Protein AF-A0A960YPZ8-F1 (afdb_monomer_lite)

Foldseek 3Di:
DVLVVVLQVLLVVQLVVQLVVLVVQDPLVVLAGPDNQCVSLLVLQPPQSVVDNPPDSNVSSVCSNPVVSNVRSVVSSVVVVVVVVVVD

pLDDT: mean 91.02, std 8.63, range [49.75, 98.12]

Structure (mmCIF, N/CA/C/O backbone):
data_AF-A0A960YPZ8-F1
#
_entry.id   AF-A0A960YPZ8-F1
#
loop_
_atom_site.group_PDB
_atom_site.id
_atom_site.type_symbol
_atom_site.label_atom_id
_atom_site.label_alt_id
_atom_site.label_comp_id
_atom_site.label_asym_id
_atom_site.label_entity_id
_atom_site.label_seq_id
_atom_site.pdbx_PDB_ins_code
_atom_site.Cartn_x
_atom_site.Cartn_y
_atom_site.Cartn_z
_atom_site.occupancy
_atom_site.B_iso_or_equiv
_atom_site.auth_seq_id
_atom_site.auth_comp_id
_atom_site.auth_asym_id
_atom_site.auth_atom_id
_atom_site.pdbx_PDB_model_num
ATOM 1 N N . MET A 1 1 ? -9.428 -5.987 28.468 1.00 49.75 1 MET A N 1
ATOM 2 C CA . MET A 1 1 ? -8.855 -6.942 27.485 1.00 49.75 1 MET A CA 1
ATOM 3 C C . MET A 1 1 ? -9.579 -6.962 26.133 1.00 49.75 1 MET A C 1
ATOM 5 O O . MET A 1 1 ? -8.903 -7.183 25.139 1.00 49.75 1 MET A O 1
ATOM 9 N N . ARG A 1 2 ? -10.895 -6.679 26.048 1.00 59.72 2 ARG A N 1
ATOM 10 C CA . ARG A 1 2 ? -11.663 -6.696 24.779 1.00 59.72 2 ARG A CA 1
ATOM 11 C C . ARG A 1 2 ? -11.185 -5.682 23.716 1.00 59.72 2 ARG A C 1
ATOM 13 O O . ARG A 1 2 ? -11.099 -6.041 22.552 1.00 59.72 2 ARG A O 1
ATOM 20 N N . SER A 1 3 ? -10.793 -4.464 24.111 1.00 63.09 3 SER A N 1
ATOM 21 C CA . SER A 1 3 ? -10.334 -3.420 23.170 1.00 63.09 3 SER A CA 1
ATOM 22 C C . SER A 1 3 ? -9.025 -3.773 22.452 1.00 63.09 3 SER A C 1
ATOM 24 O O . SER A 1 3 ? -8.916 -3.597 21.245 1.00 63.09 3 SER A O 1
ATOM 26 N N . ASN A 1 4 ? -8.049 -4.352 23.160 1.00 66.94 4 ASN A N 1
ATOM 27 C CA . ASN A 1 4 ? -6.765 -4.738 22.559 1.00 66.94 4 ASN A CA 1
ATOM 28 C C . ASN A 1 4 ? -6.905 -5.825 21.484 1.00 66.94 4 ASN A C 1
ATOM 30 O O . ASN A 1 4 ? -6.128 -5.835 20.534 1.00 66.94 4 ASN A O 1
ATOM 34 N N . LEU A 1 5 ? -7.881 -6.730 21.611 1.00 75.44 5 LEU A N 1
ATOM 35 C CA . LEU A 1 5 ? -8.158 -7.723 20.571 1.00 75.44 5 LEU A CA 1
ATOM 36 C C . LEU A 1 5 ? -8.773 -7.063 19.327 1.00 75.44 5 LEU A C 1
ATOM 38 O O . LEU A 1 5 ? -8.339 -7.350 18.214 1.00 75.44 5 LEU A O 1
ATOM 42 N N . ASN A 1 6 ? -9.703 -6.121 19.518 1.00 84.50 6 ASN A N 1
ATOM 43 C CA . ASN A 1 6 ? -10.335 -5.379 18.424 1.00 84.50 6 ASN A CA 1
ATOM 44 C C . ASN A 1 6 ? -9.313 -4.588 17.597 1.00 84.50 6 ASN A C 1
ATOM 46 O O . ASN A 1 6 ? -9.370 -4.621 16.372 1.00 84.50 6 ASN A O 1
ATOM 50 N N . TYR A 1 7 ? -8.337 -3.935 18.238 1.00 89.12 7 TYR A N 1
ATOM 51 C CA . TYR A 1 7 ? -7.313 -3.179 17.509 1.00 89.12 7 TYR A CA 1
ATOM 52 C C . TYR A 1 7 ? -6.333 -4.074 16.745 1.00 89.12 7 TYR A C 1
ATOM 54 O O . TYR A 1 7 ? -5.920 -3.715 15.646 1.00 89.12 7 TYR A O 1
ATOM 62 N N . LYS A 1 8 ? -5.984 -5.255 17.275 1.00 92.31 8 LYS A N 1
ATOM 63 C CA . LYS A 1 8 ? -5.162 -6.224 16.529 1.00 92.31 8 LYS A CA 1
ATOM 64 C C . LYS A 1 8 ? -5.879 -6.702 15.270 1.00 92.31 8 LYS A C 1
ATOM 66 O O . LYS A 1 8 ? -5.263 -6.775 14.213 1.00 92.31 8 LYS A O 1
ATOM 71 N N . ILE A 1 9 ? -7.171 -7.008 15.379 1.00 94.00 9 ILE A N 1
ATOM 72 C CA . ILE A 1 9 ? -7.984 -7.410 14.227 1.00 94.00 9 ILE A CA 1
ATOM 73 C C . ILE A 1 9 ? -8.077 -6.256 13.225 1.00 94.00 9 ILE A C 1
ATOM 75 O O . ILE A 1 9 ? -7.832 -6.473 12.045 1.00 94.00 9 ILE A O 1
ATOM 79 N N . ALA A 1 10 ? -8.339 -5.031 13.690 1.00 95.06 10 ALA A N 1
ATOM 80 C CA . ALA A 1 10 ? -8.373 -3.841 12.840 1.00 95.06 10 ALA A CA 1
ATOM 81 C C . ALA A 1 10 ? -7.072 -3.666 12.045 1.00 95.06 10 ALA A C 1
ATOM 83 O O . ALA A 1 10 ? -7.111 -3.503 10.828 1.00 95.06 10 ALA A O 1
ATOM 84 N N . PHE A 1 11 ? -5.918 -3.798 12.710 1.00 97.38 11 PHE A N 1
ATOM 85 C CA . PHE A 1 11 ? -4.620 -3.741 12.043 1.00 97.38 11 PHE A CA 1
ATOM 86 C C . PHE A 1 11 ? -4.522 -4.752 10.900 1.00 97.38 11 PHE A C 1
ATOM 88 O O . PHE A 1 11 ? -4.216 -4.377 9.773 1.00 97.38 11 PHE A O 1
ATOM 95 N N . TRP A 1 12 ? -4.814 -6.026 11.169 1.00 97.00 12 TRP A N 1
ATOM 96 C CA . TRP A 1 12 ? -4.702 -7.074 10.155 1.00 97.00 12 TRP A CA 1
ATOM 97 C C . TRP A 1 12 ? -5.723 -6.932 9.028 1.00 97.00 12 TRP A C 1
ATOM 99 O O . TRP A 1 12 ? -5.406 -7.260 7.888 1.00 97.00 12 TRP A O 1
ATOM 109 N N . VAL A 1 13 ? -6.913 -6.401 9.314 1.00 96.75 13 VAL A N 1
ATOM 110 C CA . VAL A 1 13 ? -7.915 -6.082 8.289 1.00 96.75 13 VAL A CA 1
ATOM 111 C C . VAL A 1 13 ? -7.407 -4.971 7.372 1.00 96.75 13 VAL A C 1
ATOM 113 O O . VAL A 1 13 ? -7.422 -5.146 6.157 1.00 96.75 13 VAL A O 1
ATOM 116 N N . GLY A 1 14 ? -6.909 -3.861 7.927 1.00 97.38 14 GLY A N 1
ATOM 117 C CA . GLY A 1 14 ? -6.328 -2.771 7.136 1.00 97.38 14 GLY A CA 1
ATOM 118 C C . GLY A 1 14 ? -5.119 -3.228 6.320 1.00 97.38 14 GLY A C 1
ATOM 119 O O . GLY A 1 14 ? -5.060 -2.993 5.115 1.00 97.38 14 GLY A O 1
ATOM 120 N N . PHE A 1 15 ? -4.201 -3.952 6.962 1.00 98.12 15 PHE A N 1
ATOM 121 C CA . PHE A 1 15 ? -3.020 -4.526 6.323 1.00 98.12 15 PHE A CA 1
ATOM 122 C C . PHE A 1 15 ? -3.403 -5.450 5.162 1.00 98.12 15 PHE A C 1
ATOM 124 O O . PHE A 1 15 ? -2.924 -5.277 4.045 1.00 98.12 15 PHE A O 1
ATOM 131 N N . GLY A 1 16 ? -4.294 -6.415 5.405 1.00 97.62 16 GLY A N 1
ATOM 132 C CA . GLY A 1 16 ? -4.721 -7.382 4.398 1.00 97.62 16 GLY A CA 1
ATOM 133 C C . GLY A 1 16 ? -5.454 -6.727 3.231 1.00 97.62 16 GLY A C 1
ATOM 134 O O . GLY A 1 16 ? -5.186 -7.059 2.078 1.00 97.62 16 GLY A O 1
ATOM 135 N N . LEU A 1 17 ? -6.325 -5.753 3.511 1.00 97.69 17 LEU A N 1
ATOM 136 C CA . LEU A 1 17 ? -7.019 -4.990 2.474 1.00 97.69 17 LEU A CA 1
ATOM 137 C C . LEU A 1 17 ? -6.024 -4.274 1.556 1.00 97.69 17 LEU A C 1
ATOM 139 O O . LEU A 1 17 ? -6.179 -4.304 0.335 1.00 97.69 17 LEU A O 1
ATOM 143 N N . HIS A 1 18 ? -4.976 -3.685 2.133 1.00 98.00 18 HIS A N 1
ATOM 144 C CA . HIS A 1 18 ? -3.945 -3.023 1.352 1.00 98.00 18 HIS A CA 1
ATOM 145 C C . HIS A 1 18 ? -3.093 -4.007 0.544 1.00 98.00 18 HIS A C 1
ATOM 147 O O . HIS A 1 18 ? -2.856 -3.781 -0.637 1.00 98.00 18 HIS A O 1
ATOM 153 N N . VAL A 1 19 ? -2.704 -5.149 1.115 1.00 97.19 19 VAL A N 1
ATOM 154 C CA . VAL A 1 19 ? -2.000 -6.212 0.372 1.00 97.19 19 VAL A CA 1
ATOM 155 C C . VAL A 1 19 ? -2.799 -6.649 -0.859 1.00 97.19 19 VAL A C 1
ATOM 157 O O . VAL A 1 19 ? -2.238 -6.769 -1.949 1.00 97.19 19 VAL A O 1
ATOM 160 N N . VAL A 1 20 ? -4.115 -6.841 -0.716 1.00 97.00 20 VAL A N 1
ATOM 161 C CA . VAL A 1 20 ? -5.005 -7.170 -1.841 1.00 97.00 20 VAL A CA 1
ATOM 162 C C . VAL A 1 20 ? -5.064 -6.021 -2.850 1.00 97.00 20 VAL A C 1
ATOM 164 O O . VAL A 1 20 ? -4.999 -6.257 -4.058 1.00 97.00 20 VAL A O 1
ATOM 167 N N . PHE A 1 21 ? -5.136 -4.773 -2.388 1.00 95.94 21 PHE A N 1
ATOM 168 C CA . PHE A 1 21 ? -5.067 -3.603 -3.261 1.00 95.94 21 PHE A CA 1
ATOM 169 C C . PHE A 1 21 ? -3.777 -3.592 -4.094 1.00 95.94 21 PHE A C 1
ATOM 171 O O . PHE A 1 21 ? -3.847 -3.487 -5.318 1.00 95.94 21 PHE A O 1
ATOM 178 N N . VAL A 1 22 ? -2.612 -3.778 -3.471 1.00 95.31 22 VAL A N 1
ATOM 179 C CA . VAL A 1 22 ? -1.329 -3.790 -4.184 1.00 95.31 22 VAL A CA 1
ATOM 180 C C . VAL A 1 22 ? -1.278 -4.948 -5.179 1.00 95.31 22 VAL A C 1
ATOM 182 O O . VAL A 1 22 ? -0.899 -4.752 -6.331 1.00 95.31 22 VAL A O 1
ATOM 185 N N . TYR A 1 23 ? -1.731 -6.135 -4.772 1.00 94.31 23 TYR A N 1
ATOM 186 C CA . TYR A 1 23 ? -1.791 -7.310 -5.639 1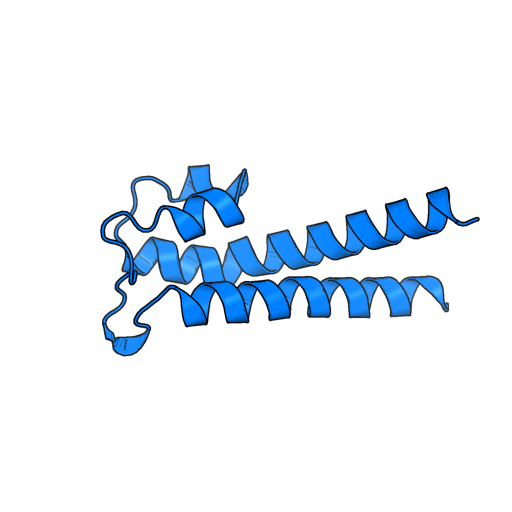.00 94.31 23 TYR A CA 1
ATOM 187 C C . TYR A 1 23 ? -2.668 -7.085 -6.879 1.00 94.31 23 TYR A C 1
ATOM 189 O O . TYR A 1 23 ? -2.269 -7.406 -7.992 1.00 94.31 23 TYR A O 1
ATOM 197 N N . THR A 1 24 ? -3.847 -6.483 -6.713 1.00 94.44 24 THR A N 1
ATOM 198 C CA . THR A 1 24 ? -4.782 -6.223 -7.824 1.00 94.44 24 THR A CA 1
ATOM 199 C C . THR A 1 24 ? -4.347 -5.088 -8.750 1.00 94.44 24 THR A C 1
ATOM 201 O O . THR A 1 24 ? -4.914 -4.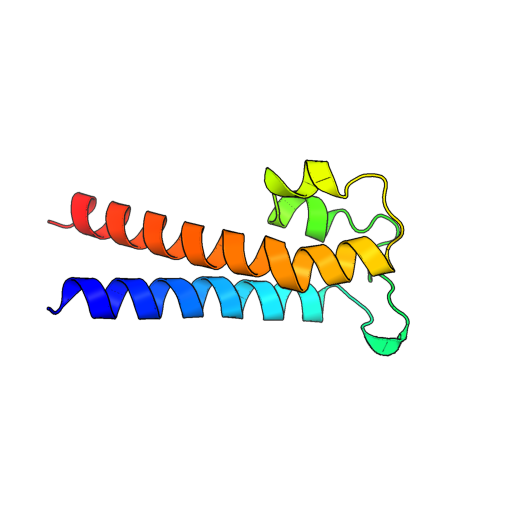935 -9.831 1.00 94.44 24 THR A O 1
ATOM 204 N N . ARG A 1 25 ? -3.359 -4.279 -8.350 1.00 94.38 25 ARG A N 1
ATOM 205 C CA . ARG A 1 25 ? -2.850 -3.130 -9.117 1.00 94.38 25 ARG A CA 1
ATOM 206 C C . ARG A 1 25 ? -1.461 -3.350 -9.715 1.00 94.38 25 ARG A C 1
ATOM 208 O O . ARG A 1 25 ? -1.002 -2.495 -10.476 1.00 94.38 25 ARG A O 1
ATOM 215 N N . SER A 1 26 ? -0.862 -4.516 -9.479 1.00 93.88 26 SER A N 1
ATOM 216 C CA . SER A 1 26 ? 0.501 -4.838 -9.898 1.00 93.88 26 SER A CA 1
ATOM 217 C C . SER A 1 26 ? 0.607 -6.204 -10.566 1.00 93.88 26 SER A C 1
ATOM 219 O O . SER A 1 26 ? 0.011 -7.190 -10.143 1.00 93.88 26 SER A O 1
ATOM 221 N N . ARG A 1 27 ? 1.451 -6.290 -11.591 1.00 92.88 27 ARG A N 1
ATOM 222 C CA . ARG A 1 27 ? 1.924 -7.542 -12.178 1.00 92.88 27 ARG A CA 1
ATOM 223 C C . ARG A 1 27 ? 3.134 -8.023 -11.383 1.00 92.88 27 ARG A C 1
ATOM 225 O O . ARG A 1 27 ? 4.272 -7.692 -11.693 1.00 92.88 27 ARG A O 1
ATOM 232 N N . ILE A 1 28 ? 2.881 -8.809 -10.340 1.00 87.44 28 ILE A N 1
ATOM 233 C CA . ILE A 1 28 ? 3.901 -9.216 -9.354 1.00 87.44 28 ILE A CA 1
ATOM 234 C C . ILE A 1 28 ? 5.095 -9.946 -9.981 1.00 87.44 28 ILE A C 1
ATOM 236 O O . ILE A 1 28 ? 6.228 -9.731 -9.567 1.00 87.44 28 ILE A O 1
ATOM 240 N N . LEU A 1 29 ? 4.855 -10.776 -11.000 1.00 88.75 29 LEU A N 1
ATOM 241 C CA . LEU A 1 29 ? 5.919 -11.541 -11.657 1.00 88.75 29 LEU A CA 1
ATOM 242 C C . LEU A 1 29 ? 6.835 -10.669 -12.527 1.00 88.75 29 LEU A C 1
ATOM 244 O O . LEU A 1 29 ? 8.021 -10.967 -12.621 1.00 88.75 29 LEU A O 1
ATOM 248 N N . SER A 1 30 ? 6.306 -9.605 -13.145 1.00 91.00 30 SER A N 1
ATOM 249 C CA . SER A 1 30 ? 7.106 -8.663 -13.942 1.00 91.00 30 SER A CA 1
ATOM 250 C C . SER A 1 30 ? 7.578 -7.444 -13.147 1.00 91.00 30 SER A C 1
ATOM 252 O O . SER A 1 30 ? 8.351 -6.652 -13.670 1.00 91.00 30 SER A O 1
ATOM 254 N N . MET A 1 31 ? 7.162 -7.304 -11.880 1.00 91.81 31 MET A N 1
ATOM 255 C CA . MET A 1 31 ? 7.446 -6.137 -11.032 1.00 91.81 31 MET A CA 1
ATOM 256 C C . MET A 1 31 ? 7.026 -4.810 -11.685 1.00 91.81 31 MET A C 1
ATOM 258 O O . MET A 1 31 ? 7.693 -3.783 -11.554 1.00 91.81 31 MET A O 1
ATOM 262 N N . GLU A 1 32 ? 5.881 -4.832 -12.366 1.00 92.81 32 GLU A N 1
ATOM 263 C CA . GLU A 1 32 ? 5.303 -3.682 -13.060 1.00 92.81 32 GLU A CA 1
ATOM 264 C C . GLU A 1 32 ? 3.932 -3.330 -12.490 1.00 92.81 32 GLU A C 1
ATOM 266 O O . GLU A 1 32 ? 3.153 -4.199 -12.097 1.00 92.81 32 GLU A O 1
ATOM 271 N N . CYS A 1 33 ? 3.598 -2.046 -12.485 1.00 91.00 33 CYS A N 1
ATOM 272 C CA . CYS A 1 33 ? 2.245 -1.604 -12.174 1.00 91.00 33 CYS A CA 1
ATOM 273 C C . CYS A 1 33 ? 1.337 -1.809 -13.391 1.00 91.00 33 CYS A C 1
ATOM 275 O O . CYS A 1 33 ? 1.769 -1.679 -14.534 1.00 91.00 33 CYS A O 1
ATOM 277 N N . ILE A 1 34 ? 0.053 -2.090 -13.158 1.00 90.19 34 ILE A N 1
ATOM 278 C CA . ILE A 1 34 ? -0.931 -2.201 -14.250 1.00 90.19 34 ILE A CA 1
ATOM 279 C C . ILE A 1 34 ? -1.125 -0.843 -14.943 1.00 90.19 34 ILE A C 1
ATOM 281 O O . ILE A 1 34 ? -1.322 -0.787 -16.154 1.00 90.19 34 ILE A O 1
ATOM 285 N N . ASN A 1 35 ? -1.028 0.248 -14.180 1.00 84.44 35 ASN A N 1
ATOM 286 C CA . ASN A 1 35 ? -1.018 1.608 -14.709 1.00 84.44 35 ASN A CA 1
ATOM 287 C C . ASN A 1 35 ? 0.424 2.076 -14.932 1.00 84.44 35 ASN A C 1
ATOM 289 O O . ASN A 1 35 ? 1.264 1.902 -14.049 1.00 84.44 35 ASN A O 1
ATOM 293 N N . ALA A 1 36 ? 0.672 2.756 -16.055 1.00 73.88 36 ALA A N 1
ATOM 294 C CA . ALA A 1 36 ? 2.006 3.181 -16.496 1.00 73.88 36 ALA A CA 1
ATOM 295 C C . ALA A 1 36 ? 2.794 4.020 -15.469 1.00 73.88 36 ALA A C 1
ATOM 297 O O . ALA A 1 36 ? 4.017 4.058 -15.514 1.00 73.88 36 ALA A O 1
ATOM 298 N N . SER A 1 37 ? 2.106 4.685 -14.539 1.00 79.94 37 SER A N 1
ATOM 299 C CA . SER A 1 37 ? 2.699 5.623 -13.584 1.00 79.94 37 SER A CA 1
ATOM 300 C C . SER A 1 37 ? 2.680 5.153 -12.126 1.00 79.94 37 SER A C 1
ATOM 302 O O . SER A 1 37 ? 2.987 5.952 -11.250 1.00 79.94 37 SER A O 1
ATOM 304 N N . CYS A 1 38 ? 2.247 3.919 -11.822 1.00 89.69 38 CYS A N 1
ATOM 305 C CA . CYS A 1 38 ? 2.072 3.419 -10.443 1.00 89.69 38 CYS A CA 1
ATOM 306 C C . CYS A 1 38 ? 1.258 4.343 -9.506 1.00 89.69 38 CYS A C 1
ATOM 308 O O . CYS A 1 38 ? 1.265 4.161 -8.288 1.00 89.69 38 CYS A O 1
ATOM 310 N N . THR A 1 39 ? 0.513 5.315 -10.052 1.00 90.69 39 THR A N 1
ATOM 311 C CA . THR A 1 39 ? -0.088 6.414 -9.279 1.00 90.69 39 THR A CA 1
ATOM 312 C C . THR A 1 39 ? -1.058 5.935 -8.210 1.00 90.69 39 THR A C 1
ATOM 314 O O . THR A 1 39 ? -1.170 6.553 -7.156 1.00 90.69 39 THR A O 1
ATOM 317 N N . SER A 1 40 ? -1.718 4.800 -8.444 1.00 92.00 40 SER A N 1
ATOM 318 C CA . SER A 1 40 ? -2.602 4.168 -7.467 1.00 92.00 40 SER A CA 1
ATOM 319 C C . SER A 1 40 ? -1.888 3.823 -6.159 1.00 92.00 40 SER A C 1
ATOM 321 O O . SER A 1 40 ? -2.461 4.055 -5.101 1.00 92.00 40 SER A O 1
ATOM 323 N N . HIS A 1 41 ? -0.648 3.329 -6.218 1.00 93.06 41 HIS A N 1
ATOM 324 C CA . HIS A 1 41 ? 0.136 3.009 -5.020 1.00 93.06 41 HIS A CA 1
ATOM 325 C C . HIS A 1 41 ? 0.509 4.282 -4.271 1.00 93.06 41 HIS A C 1
ATOM 327 O O . HIS A 1 41 ? 0.273 4.384 -3.074 1.00 93.06 41 HIS A O 1
ATOM 333 N N . TYR A 1 42 ? 0.985 5.305 -4.989 1.00 90.81 42 TYR A N 1
ATOM 334 C CA . TYR A 1 42 ? 1.364 6.563 -4.350 1.00 90.81 42 TYR A CA 1
ATOM 335 C C . TYR A 1 42 ? 0.217 7.205 -3.587 1.00 90.81 42 TYR A C 1
ATOM 337 O O . TYR A 1 42 ? 0.437 7.672 -2.476 1.00 90.81 42 TYR A O 1
ATOM 345 N N . LEU A 1 43 ? -0.979 7.232 -4.182 1.00 92.56 43 LEU A N 1
ATOM 346 C CA . LEU A 1 43 ? -2.164 7.817 -3.561 1.00 92.56 43 LEU A CA 1
ATOM 347 C C . LEU A 1 43 ? -2.648 6.993 -2.367 1.00 92.56 43 LEU A C 1
ATOM 349 O O . LEU A 1 43 ? -3.024 7.574 -1.352 1.00 92.56 43 LEU A O 1
ATOM 353 N N . ALA A 1 44 ? -2.629 5.663 -2.478 1.00 93.38 44 ALA A N 1
ATOM 354 C CA . ALA A 1 44 ? -3.032 4.780 -1.388 1.00 93.38 44 ALA A CA 1
ATOM 355 C C . ALA A 1 44 ? -2.090 4.883 -0.183 1.00 93.38 44 ALA A C 1
ATOM 357 O O . ALA A 1 44 ? -2.542 4.783 0.953 1.00 93.38 44 ALA A O 1
ATOM 358 N N . ASP A 1 45 ? -0.808 5.138 -0.428 1.00 95.25 45 ASP A N 1
ATOM 359 C CA . ASP A 1 45 ? 0.228 5.110 0.597 1.00 95.25 45 ASP A CA 1
ATOM 360 C C . ASP A 1 45 ? 0.646 6.496 1.112 1.00 95.25 45 ASP A C 1
ATOM 362 O O . ASP A 1 45 ? 1.679 6.634 1.772 1.00 95.25 45 ASP A O 1
ATOM 366 N N . ILE A 1 46 ? -0.124 7.549 0.823 1.00 93.81 46 ILE A N 1
ATOM 367 C CA . ILE A 1 46 ? 0.109 8.882 1.401 1.00 93.81 46 ILE A CA 1
ATOM 368 C C . ILE A 1 46 ? 0.035 8.793 2.933 1.00 93.81 46 ILE A C 1
ATOM 370 O O . ILE A 1 46 ? -0.898 8.185 3.451 1.00 93.81 46 ILE A O 1
ATOM 374 N N . PRO A 1 47 ? 0.957 9.444 3.675 1.00 93.62 47 PRO A N 1
ATOM 375 C CA . PRO A 1 47 ? 2.044 10.314 3.201 1.00 93.62 47 PRO A CA 1
ATOM 376 C C . PRO A 1 47 ? 3.364 9.581 2.928 1.00 93.62 47 PRO A C 1
ATOM 378 O O . PRO A 1 47 ? 4.336 10.191 2.491 1.00 93.62 47 PRO A O 1
ATOM 381 N N . LEU A 1 48 ? 3.427 8.286 3.218 1.00 92.50 48 LEU A N 1
ATOM 382 C CA . LEU A 1 48 ? 4.652 7.494 3.222 1.00 92.50 48 LEU A CA 1
ATOM 383 C C . LEU A 1 48 ? 5.211 7.278 1.805 1.00 92.50 48 LEU A C 1
ATOM 385 O O . LEU A 1 48 ? 6.421 7.130 1.631 1.00 92.50 48 LEU A O 1
ATOM 389 N N . SER A 1 49 ? 4.353 7.379 0.787 1.00 91.75 49 SER A N 1
ATOM 390 C CA . SER A 1 49 ? 4.723 7.351 -0.630 1.00 91.75 49 SER A CA 1
ATOM 391 C C . SER A 1 49 ? 5.764 8.383 -1.057 1.00 91.75 49 SER A C 1
ATOM 393 O O . SER A 1 49 ? 6.475 8.144 -2.033 1.00 91.75 49 SER A O 1
ATOM 395 N N . ILE A 1 50 ? 5.952 9.475 -0.305 1.00 92.81 50 ILE A N 1
ATOM 396 C CA . ILE A 1 50 ? 7.006 10.462 -0.583 1.00 92.81 50 ILE A CA 1
ATOM 397 C C . ILE A 1 50 ? 8.415 9.849 -0.568 1.00 92.81 50 ILE A C 1
ATOM 399 O O . ILE A 1 50 ? 9.293 10.308 -1.294 1.00 92.81 50 ILE A O 1
ATOM 403 N N . LEU A 1 51 ? 8.622 8.779 0.208 1.00 91.38 51 LEU A N 1
ATOM 404 C CA . LEU A 1 51 ? 9.917 8.107 0.349 1.00 91.38 51 LEU A CA 1
ATOM 405 C C . LEU A 1 51 ? 10.321 7.307 -0.897 1.00 91.38 51 LEU A C 1
ATOM 407 O O . LEU A 1 51 ? 11.497 6.993 -1.064 1.00 91.38 51 LEU A O 1
ATOM 411 N N . TYR A 1 52 ? 9.366 6.963 -1.763 1.00 89.88 52 TYR A N 1
ATOM 412 C CA . TYR A 1 52 ? 9.606 6.119 -2.936 1.00 89.88 52 TYR A CA 1
ATOM 413 C C . TYR A 1 52 ? 8.914 6.619 -4.211 1.00 89.88 52 TYR A C 1
ATOM 415 O O . TYR A 1 52 ? 8.835 5.892 -5.198 1.00 89.88 52 TYR A O 1
ATOM 423 N N . LEU A 1 53 ? 8.464 7.877 -4.231 1.00 87.62 53 LEU A N 1
ATOM 424 C CA . LEU A 1 53 ? 7.798 8.492 -5.381 1.00 87.62 53 LEU A CA 1
ATOM 425 C C . LEU A 1 53 ? 8.667 8.458 -6.651 1.00 87.62 53 LEU A C 1
ATOM 427 O O . LEU A 1 53 ? 8.173 8.168 -7.733 1.00 87.62 53 LEU A O 1
ATOM 431 N N . ALA A 1 54 ? 9.967 8.724 -6.512 1.00 87.69 54 ALA A N 1
ATOM 432 C CA . ALA A 1 54 ? 10.918 8.780 -7.626 1.00 87.69 54 ALA A CA 1
ATOM 433 C C . ALA A 1 54 ? 11.601 7.432 -7.931 1.00 87.69 54 ALA A C 1
ATOM 435 O O . ALA A 1 54 ? 12.554 7.384 -8.707 1.00 87.69 54 ALA A O 1
ATOM 436 N N . MET A 1 55 ? 11.167 6.344 -7.289 1.00 92.44 55 MET A N 1
ATOM 437 C CA . MET A 1 55 ? 11.807 5.036 -7.432 1.00 92.44 55 MET A CA 1
ATOM 438 C C . MET A 1 55 ? 11.250 4.259 -8.637 1.00 92.44 55 MET A C 1
ATOM 440 O O . MET A 1 55 ? 10.151 4.546 -9.104 1.00 92.44 55 MET A O 1
ATOM 444 N N . PRO A 1 56 ? 11.969 3.247 -9.153 1.00 93.12 56 PRO A N 1
ATOM 445 C CA . PRO A 1 56 ? 11.447 2.353 -10.184 1.00 93.12 56 PRO A CA 1
ATOM 446 C C . PRO A 1 56 ? 10.204 1.558 -9.727 1.00 93.12 56 PRO A C 1
ATOM 448 O O . PRO A 1 56 ? 10.082 1.266 -8.531 1.00 93.12 56 PRO A O 1
ATOM 451 N N . PRO A 1 57 ? 9.334 1.106 -10.659 1.00 92.25 57 PRO A N 1
ATOM 452 C CA . PRO A 1 57 ? 8.102 0.362 -10.358 1.00 92.25 57 PRO A CA 1
ATOM 453 C C . PRO A 1 57 ? 8.281 -0.805 -9.386 1.00 92.25 57 PRO A C 1
ATOM 455 O O . PRO A 1 57 ? 7.532 -0.913 -8.419 1.00 92.25 57 PRO A O 1
ATOM 458 N N . GLY A 1 58 ? 9.316 -1.628 -9.567 1.00 92.31 58 GLY A N 1
ATOM 459 C CA . GLY A 1 58 ? 9.574 -2.754 -8.668 1.00 92.31 58 GLY A CA 1
ATOM 460 C C . GLY A 1 58 ? 9.811 -2.330 -7.215 1.00 92.31 58 GLY A C 1
ATOM 461 O O . GLY A 1 58 ? 9.269 -2.944 -6.299 1.00 92.31 58 GLY A O 1
ATOM 462 N N . ILE A 1 59 ? 10.551 -1.239 -6.988 1.00 94.00 59 ILE A N 1
ATOM 463 C CA . ILE A 1 59 ? 10.789 -0.711 -5.636 1.00 94.00 59 ILE A CA 1
ATOM 464 C C . ILE A 1 59 ? 9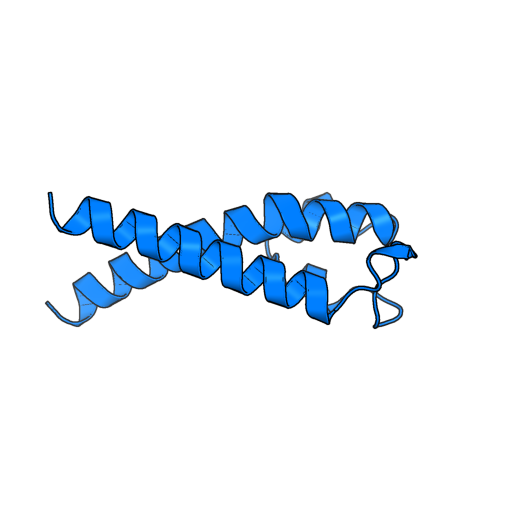.495 -0.147 -5.050 1.00 94.00 59 ILE A C 1
ATOM 466 O O . ILE A 1 59 ? 9.203 -0.390 -3.883 1.00 94.00 59 ILE A O 1
ATOM 470 N N . ILE A 1 60 ? 8.695 0.555 -5.856 1.00 94.44 60 ILE A N 1
ATOM 471 C CA . ILE A 1 60 ? 7.399 1.099 -5.429 1.00 94.44 60 ILE A CA 1
ATOM 472 C C . ILE A 1 60 ? 6.470 -0.024 -4.982 1.00 94.44 60 ILE A C 1
ATOM 474 O O . ILE A 1 60 ? 5.866 0.070 -3.919 1.00 94.44 60 ILE A O 1
ATOM 478 N N . ILE A 1 61 ? 6.382 -1.104 -5.758 1.00 94.50 61 ILE A N 1
ATOM 479 C CA . ILE A 1 61 ? 5.531 -2.253 -5.442 1.00 94.50 61 ILE A CA 1
ATOM 480 C C . ILE A 1 61 ? 5.975 -2.891 -4.124 1.00 94.50 61 ILE A C 1
ATOM 482 O O . ILE A 1 61 ? 5.142 -3.122 -3.250 1.00 94.50 61 ILE A O 1
ATOM 486 N N . VAL A 1 62 ? 7.278 -3.124 -3.936 1.00 95.19 62 VAL A N 1
ATOM 487 C CA . VAL A 1 62 ? 7.816 -3.701 -2.692 1.00 95.19 62 VAL A CA 1
ATOM 488 C C . VAL A 1 62 ? 7.595 -2.770 -1.493 1.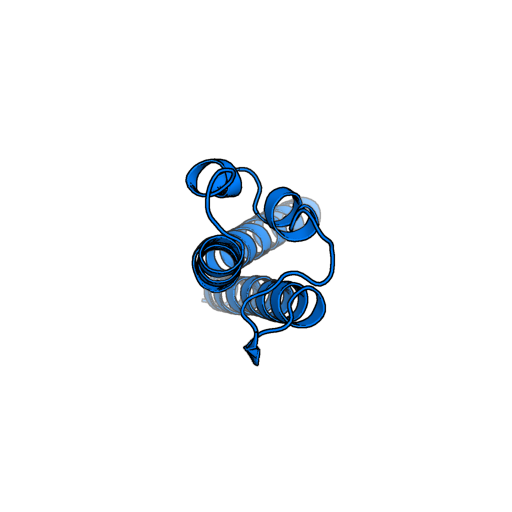00 95.19 62 VAL A C 1
ATOM 490 O O . VAL A 1 62 ? 7.185 -3.227 -0.422 1.00 95.19 62 VAL A O 1
ATOM 493 N N . ALA A 1 63 ? 7.818 -1.465 -1.657 1.00 95.25 63 ALA A N 1
ATOM 494 C CA . ALA A 1 63 ? 7.574 -0.468 -0.616 1.00 95.25 63 ALA A CA 1
ATOM 495 C C . ALA A 1 63 ? 6.082 -0.375 -0.253 1.00 95.25 63 ALA A C 1
ATOM 497 O O . ALA A 1 63 ? 5.738 -0.302 0.925 1.00 95.25 63 ALA A O 1
ATOM 498 N N . SER A 1 64 ? 5.195 -0.457 -1.243 1.00 95.31 64 SER A N 1
ATOM 499 C CA . SER A 1 64 ? 3.740 -0.459 -1.065 1.00 95.31 64 SER A CA 1
ATOM 500 C C . SER A 1 64 ? 3.263 -1.736 -0.355 1.00 95.31 64 SER A C 1
ATOM 502 O O . SER A 1 64 ? 2.492 -1.669 0.603 1.00 95.31 64 SER A O 1
ATOM 504 N N . PHE A 1 65 ? 3.803 -2.909 -0.716 1.00 95.25 65 PHE A N 1
ATOM 505 C CA . PHE A 1 65 ? 3.517 -4.168 -0.012 1.00 95.25 65 PHE A CA 1
ATOM 506 C C . PHE A 1 65 ? 3.935 -4.143 1.454 1.00 95.25 65 PHE A C 1
ATOM 508 O O . PHE A 1 65 ? 3.245 -4.724 2.290 1.00 95.25 65 PHE A O 1
ATOM 515 N N . THR A 1 66 ? 5.064 -3.512 1.762 1.00 95.31 66 THR A N 1
ATOM 516 C CA . THR A 1 66 ? 5.633 -3.511 3.110 1.00 95.31 66 THR A CA 1
ATOM 517 C C . THR A 1 66 ? 5.135 -2.314 3.909 1.00 95.31 66 THR A C 1
ATOM 519 O O . THR A 1 66 ? 4.267 -2.450 4.770 1.00 95.31 66 THR A O 1
ATOM 522 N N . LEU A 1 67 ? 5.657 -1.129 3.613 1.00 95.88 67 LEU A N 1
ATOM 523 C CA . LEU A 1 67 ? 5.388 0.095 4.354 1.00 95.88 67 LEU A CA 1
ATOM 524 C C . LEU A 1 67 ? 3.943 0.567 4.167 1.00 95.88 67 LEU A C 1
ATOM 526 O O . LEU A 1 67 ? 3.309 0.959 5.145 1.00 95.88 67 LEU A O 1
ATOM 530 N N . GLY A 1 68 ? 3.413 0.476 2.944 1.00 96.38 68 GLY A N 1
ATOM 531 C CA . GLY A 1 68 ? 2.020 0.816 2.641 1.00 96.38 68 GLY A CA 1
ATOM 532 C C . GLY A 1 68 ? 1.023 -0.048 3.413 1.00 96.38 68 GLY A C 1
ATOM 533 O O . GLY A 1 68 ? 0.148 0.456 4.117 1.00 96.38 68 GLY A O 1
ATOM 534 N N . SER A 1 69 ? 1.221 -1.367 3.410 1.00 97.56 69 SER A N 1
ATOM 535 C CA . SER A 1 69 ? 0.339 -2.277 4.155 1.00 97.56 69 SER A CA 1
ATOM 536 C C . SER A 1 69 ? 0.417 -2.069 5.669 1.00 97.56 69 SER A C 1
ATOM 538 O O . SER A 1 69 ? -0.609 -2.106 6.352 1.00 97.56 69 SER A O 1
ATOM 540 N N . VAL A 1 70 ? 1.607 -1.790 6.216 1.00 97.38 70 VAL A N 1
ATOM 541 C CA . VAL A 1 70 ? 1.757 -1.425 7.637 1.00 97.38 70 VAL A CA 1
ATOM 542 C C . VAL A 1 70 ? 1.021 -0.118 7.947 1.00 97.38 70 VAL A C 1
ATOM 544 O O . VAL A 1 70 ? 0.313 -0.048 8.955 1.00 97.38 70 VAL A O 1
ATOM 547 N N . LEU A 1 71 ? 1.133 0.890 7.076 1.00 97.50 71 LEU A N 1
ATOM 548 C CA . LEU A 1 71 ? 0.432 2.167 7.210 1.00 97.50 71 LEU A CA 1
ATOM 549 C C . LEU A 1 71 ? -1.088 1.969 7.252 1.00 97.50 71 LEU A C 1
ATOM 551 O O . LEU A 1 71 ? -1.749 2.477 8.157 1.00 97.50 71 LEU A O 1
ATOM 555 N N . TRP A 1 72 ? -1.639 1.171 6.340 1.00 97.94 72 TRP A N 1
ATOM 556 C CA . TRP A 1 72 ? -3.069 0.862 6.307 1.00 97.94 72 TRP A CA 1
ATOM 557 C C . TRP A 1 72 ? -3.549 0.078 7.526 1.00 97.94 72 TRP A C 1
ATOM 559 O O . TRP A 1 72 ? -4.653 0.321 8.023 1.00 97.94 72 TRP A O 1
ATOM 569 N N . GLY A 1 73 ? -2.717 -0.816 8.063 1.00 97.25 73 GLY A N 1
ATOM 570 C CA . GLY A 1 73 ? -2.994 -1.449 9.347 1.00 97.25 73 GLY A CA 1
ATOM 571 C C . GLY A 1 73 ? -3.129 -0.417 10.472 1.00 97.25 73 GLY A C 1
ATOM 572 O O . GLY A 1 73 ? -4.103 -0.436 11.228 1.00 97.25 73 GLY A O 1
ATOM 573 N N . ILE A 1 74 ? -2.208 0.547 10.548 1.00 96.38 74 ILE A N 1
ATOM 574 C CA . ILE A 1 74 ? -2.263 1.642 11.531 1.00 96.38 74 ILE A CA 1
ATOM 575 C C . ILE A 1 74 ? -3.498 2.529 11.306 1.00 96.38 74 ILE A C 1
ATOM 577 O O . ILE A 1 74 ? -4.178 2.893 12.269 1.00 96.38 74 ILE A O 1
ATOM 581 N N . TYR A 1 75 ? -3.840 2.843 10.054 1.00 96.00 75 TYR A N 1
ATOM 582 C CA . TYR A 1 75 ? -5.035 3.622 9.718 1.00 96.00 75 TYR A CA 1
ATOM 583 C C . TYR A 1 75 ? -6.320 2.937 10.155 1.00 96.00 75 TYR A C 1
ATOM 585 O O . TYR A 1 75 ? -7.176 3.585 10.755 1.00 96.00 75 TYR A O 1
ATOM 593 N N . SER A 1 76 ? -6.442 1.628 9.947 1.00 95.94 76 SER A N 1
ATOM 594 C CA . SER A 1 76 ? -7.612 0.882 10.406 1.00 95.94 76 SER A CA 1
ATOM 595 C C . SER A 1 76 ? -7.725 0.861 11.936 1.00 95.94 76 SER A C 1
ATOM 597 O O . SER A 1 76 ? -8.817 1.043 12.477 1.00 95.94 76 SER A O 1
ATOM 599 N N . MET A 1 77 ? -6.604 0.749 12.662 1.00 95.50 77 MET A N 1
ATOM 600 C CA . MET A 1 77 ? -6.605 0.904 14.125 1.00 95.50 77 MET A CA 1
ATOM 601 C C . MET A 1 77 ? -7.099 2.292 14.554 1.00 95.50 77 MET A C 1
ATOM 603 O O . MET A 1 77 ? -7.921 2.403 15.467 1.00 95.50 77 MET A O 1
ATOM 607 N N . GLY A 1 78 ? -6.607 3.349 13.900 1.00 93.56 78 GLY A N 1
ATOM 608 C CA . GLY A 1 78 ? -7.028 4.728 14.149 1.00 93.56 78 GLY A CA 1
ATOM 609 C C . GLY A 1 78 ? -8.516 4.940 13.873 1.00 93.56 78 GLY A C 1
ATOM 610 O O . GLY A 1 78 ? -9.218 5.514 14.707 1.00 93.56 78 GLY A O 1
ATOM 611 N N . LEU A 1 79 ? -9.008 4.405 12.753 1.00 93.81 79 LEU A N 1
ATOM 612 C CA . LEU A 1 79 ? -10.418 4.432 12.375 1.00 93.81 79 LEU A CA 1
ATOM 613 C C . LEU A 1 79 ? -11.286 3.726 13.418 1.00 93.81 79 LEU A C 1
ATOM 615 O O . LEU A 1 79 ? -12.259 4.308 13.885 1.00 93.81 79 LEU A O 1
ATOM 619 N N . MET A 1 80 ? -10.919 2.518 13.850 1.00 92.75 80 MET A N 1
ATOM 620 C CA . MET A 1 80 ? -11.673 1.801 14.884 1.00 92.75 80 MET A CA 1
ATOM 621 C C . MET A 1 80 ? -11.716 2.572 16.200 1.00 92.75 80 MET A C 1
ATOM 623 O O . MET A 1 80 ? -12.769 2.660 16.826 1.00 92.75 80 MET A O 1
ATOM 627 N N . ARG A 1 81 ? -10.608 3.203 16.599 1.00 91.50 81 ARG A N 1
ATOM 628 C CA . ARG A 1 81 ? -10.582 4.062 17.789 1.00 91.50 81 ARG A CA 1
ATOM 629 C C . ARG A 1 81 ? -11.478 5.296 17.640 1.00 91.50 81 ARG A C 1
ATOM 631 O O . ARG A 1 81 ? -12.058 5.735 18.631 1.00 91.50 81 ARG A O 1
ATOM 638 N N . LEU A 1 82 ? -11.573 5.872 16.442 1.00 92.31 82 LEU A N 1
ATOM 639 C CA . LEU A 1 82 ? -12.474 6.989 16.157 1.00 92.31 82 LEU A CA 1
ATOM 640 C C . LEU A 1 82 ? -13.939 6.543 16.222 1.00 92.31 82 LEU A C 1
ATOM 642 O O . LEU A 1 82 ? -14.731 7.178 16.911 1.00 92.31 82 LEU A O 1
ATOM 646 N N . LEU A 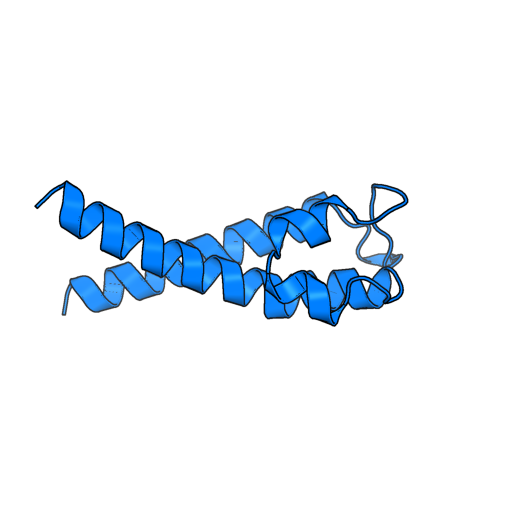1 83 ? -14.285 5.430 15.575 1.00 91.19 83 LEU A N 1
ATOM 647 C CA . LEU A 1 83 ? -15.636 4.866 15.596 1.00 91.19 83 LEU A CA 1
ATOM 648 C C . LEU A 1 83 ? -16.075 4.526 17.026 1.00 91.19 83 LEU A C 1
ATOM 650 O O . LEU A 1 83 ? -17.162 4.913 17.442 1.00 91.19 83 LEU A O 1
ATOM 654 N N . GLU A 1 84 ? -15.208 3.899 17.824 1.00 89.62 84 GLU A N 1
ATOM 655 C CA . GLU A 1 84 ? -15.495 3.618 19.236 1.00 89.62 84 GLU A CA 1
ATOM 656 C C . GLU A 1 84 ? -15.773 4.879 20.065 1.00 89.62 84 GLU A C 1
ATOM 658 O O . GLU A 1 84 ? -16.472 4.778 21.067 1.00 89.62 84 GLU A O 1
ATOM 663 N N . LYS A 1 85 ? -15.230 6.045 19.689 1.00 89.69 85 LYS A N 1
ATOM 664 C CA . LYS A 1 85 ? -15.521 7.328 20.350 1.00 89.69 85 LYS A CA 1
ATOM 665 C C . LYS A 1 85 ? -16.810 7.984 19.863 1.00 89.69 85 LYS A C 1
ATOM 667 O O . LYS A 1 85 ? -17.391 8.747 20.616 1.00 89.69 85 LYS A O 1
ATOM 672 N N . LEU A 1 86 ? -17.199 7.758 18.610 1.00 92.25 86 LEU A N 1
ATOM 673 C CA . LEU A 1 86 ? -18.397 8.361 18.017 1.00 92.25 86 LEU A CA 1
ATOM 674 C C . LEU A 1 86 ? -19.679 7.614 18.402 1.00 92.25 86 LEU A C 1
ATOM 676 O O . LEU A 1 86 ? -20.744 8.219 18.442 1.00 92.25 86 LEU A O 1
ATOM 680 N N . PHE A 1 87 ? -19.575 6.308 18.657 1.00 89.00 87 PHE A N 1
ATOM 681 C CA . PHE A 1 87 ? -20.708 5.429 18.971 1.00 89.00 87 PHE A CA 1
ATOM 682 C C . PHE A 1 87 ? -20.763 4.982 20.444 1.00 89.00 87 PHE A C 1
ATOM 684 O O . PHE A 1 87 ? -21.559 4.107 20.786 1.00 89.00 87 PHE A O 1
ATOM 691 N N . LYS A 1 88 ? -19.916 5.553 21.305 1.00 66.25 88 LYS A N 1
ATOM 692 C CA . 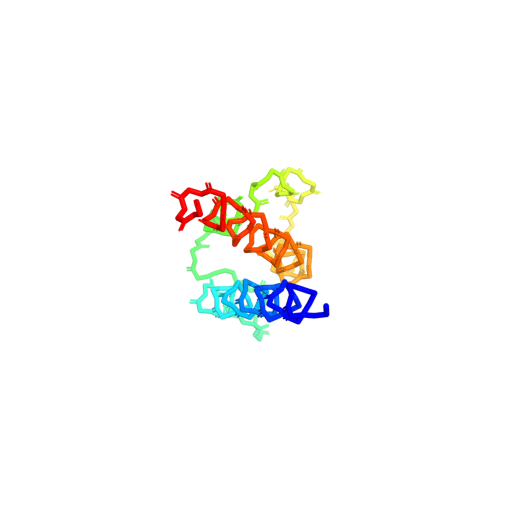LYS A 1 88 ? -20.042 5.482 22.768 1.00 66.25 88 LYS A CA 1
ATOM 693 C C . LYS A 1 88 ? -20.578 6.795 23.299 1.00 66.25 88 LYS A C 1
ATOM 695 O O . LYS A 1 88 ? -21.336 6.716 24.286 1.00 66.25 88 LYS A O 1
#

Radius of gyration: 14.6 Å; chains: 1; bounding box: 32×22×44 Å

Sequence (88 aa):
MRSNLNYKIAFWVGFGLHVVFVYTRSRILSMECINASCTSHYLADIPLSILYLAMPPGIIIVASFTLGSVLWGIYSMGLMRLLEKLFK

Secondary structure (DSSP, 8-state):
-HHHHHHHHHHHHHHHHHHHHHHHHEETTTTEESSTT-HHHHHHTTTGGGGTTTS-HHHHHHHIIIIIHHHHHHHHHHHHHHHHHH--